Protein AF-A0A8H6Z0U8-F1 (afdb_monomer)

pLDDT: mean 76.14, std 10.02, range [38.0, 88.19]

Foldseek 3Di:
DDAQDPVRVLVCLLVLHQAEYEHADDCSLVSLCVQCDDDQHQYHYQQQCHDPDDAAARPHDRDGHPNDPVVSVVSVVVVVVVVVVCVPDRNSVSSVVSSVVSVVCVVPVVVVVVVVVVVD

Radius of gyration: 16.41 Å; Cα contacts (8 Å, |Δi|>4): 152; chains: 1; bounding box: 43×34×39 Å

Organism: NCBI:txid2733690

Structure (mmCIF, N/CA/C/O backbone):
data_AF-A0A8H6Z0U8-F1
#
_entry.id   AF-A0A8H6Z0U8-F1
#
loop_
_atom_site.group_PDB
_atom_site.id
_atom_site.type_symbol
_atom_site.label_atom_id
_atom_site.label_alt_id
_atom_site.label_comp_id
_atom_site.label_asym_id
_atom_site.label_entity_id
_atom_site.label_seq_id
_atom_site.pdbx_PDB_ins_code
_atom_site.Cartn_x
_atom_site.Cartn_y
_atom_site.Cartn_z
_atom_site.occupancy
_atom_site.B_iso_or_equiv
_atom_site.auth_seq_id
_atom_site.auth_comp_id
_atom_site.auth_asym_id
_atom_site.auth_atom_id
_atom_site.pdbx_PDB_model_num
ATOM 1 N N . MET A 1 1 ? 7.178 -5.622 8.331 1.00 38.00 1 MET A N 1
ATOM 2 C CA . MET A 1 1 ? 6.420 -4.389 8.617 1.00 38.00 1 MET A CA 1
ATOM 3 C C . MET A 1 1 ? 7.273 -3.237 8.126 1.00 38.00 1 MET A C 1
ATOM 5 O O . MET A 1 1 ? 8.345 -3.032 8.682 1.00 38.00 1 MET A O 1
ATOM 9 N N . ALA A 1 2 ? 6.900 -2.612 7.010 1.00 42.12 2 ALA A N 1
ATOM 10 C CA . ALA A 1 2 ? 7.654 -1.491 6.461 1.00 42.12 2 ALA A CA 1
ATOM 11 C C . ALA A 1 2 ? 7.046 -0.199 7.012 1.00 42.12 2 ALA A C 1
ATOM 13 O O . ALA A 1 2 ? 5.858 0.048 6.842 1.00 42.12 2 ALA A O 1
ATOM 14 N N . ILE A 1 3 ? 7.860 0.600 7.696 1.00 50.50 3 ILE A N 1
ATOM 15 C CA . ILE A 1 3 ? 7.544 2.004 7.976 1.00 50.50 3 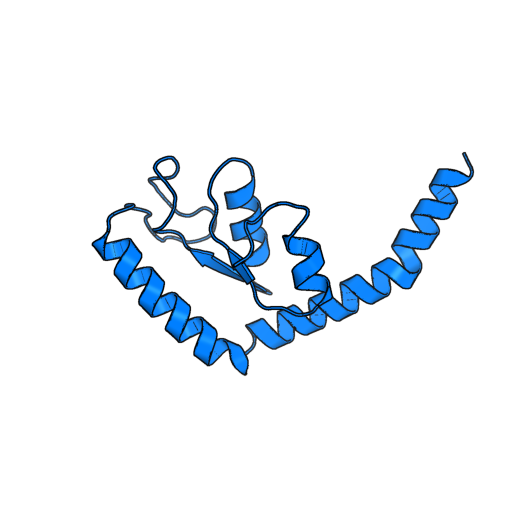ILE A CA 1
ATOM 16 C C . ILE A 1 3 ? 7.575 2.696 6.614 1.00 50.50 3 ILE A C 1
ATOM 18 O O . ILE A 1 3 ? 8.588 2.547 5.937 1.00 50.50 3 ILE A O 1
ATOM 22 N N . SER A 1 4 ? 6.509 3.375 6.183 1.00 55.00 4 SER A N 1
ATOM 23 C CA . SER A 1 4 ? 6.312 3.897 4.812 1.00 55.00 4 SER A CA 1
ATOM 24 C C . SER A 1 4 ? 7.182 5.106 4.447 1.00 55.00 4 SER A C 1
ATOM 26 O O . SER A 1 4 ? 6.724 6.084 3.851 1.00 55.00 4 SER A O 1
ATOM 28 N N . SER A 1 5 ? 8.469 5.041 4.779 1.00 57.34 5 SER A N 1
ATOM 29 C CA . SER A 1 5 ? 9.454 5.983 4.275 1.00 57.34 5 SER A CA 1
ATOM 30 C C . SER A 1 5 ? 9.716 5.734 2.789 1.00 57.34 5 SER A C 1
ATOM 32 O O . SER A 1 5 ? 9.620 4.609 2.279 1.00 57.34 5 SER A O 1
ATOM 34 N N . LEU A 1 6 ? 10.146 6.792 2.102 1.00 59.38 6 LEU A N 1
ATOM 35 C CA . LEU A 1 6 ? 10.605 6.743 0.711 1.00 59.38 6 LEU A CA 1
ATOM 36 C C . LEU A 1 6 ? 11.845 5.849 0.504 1.00 59.38 6 LEU A C 1
ATOM 38 O O . LEU A 1 6 ? 12.229 5.594 -0.630 1.00 59.38 6 LEU A O 1
ATOM 42 N N . THR A 1 7 ? 12.469 5.340 1.572 1.00 63.00 7 THR A N 1
ATOM 43 C CA . THR A 1 7 ? 13.663 4.480 1.500 1.00 63.00 7 THR A CA 1
ATOM 44 C C . THR A 1 7 ? 13.342 2.988 1.634 1.00 63.00 7 THR A C 1
ATOM 46 O O . THR A 1 7 ? 13.909 2.151 0.927 1.00 63.00 7 THR A O 1
ATOM 49 N N . SER A 1 8 ? 12.408 2.619 2.510 1.00 66.19 8 SER A N 1
ATOM 50 C CA . SER A 1 8 ? 12.025 1.220 2.760 1.00 66.19 8 SER A CA 1
ATOM 51 C C . SER A 1 8 ? 11.021 0.692 1.725 1.00 66.19 8 SER A C 1
ATOM 53 O O . SER A 1 8 ? 11.026 -0.500 1.395 1.00 66.19 8 SER A O 1
ATOM 55 N N . THR A 1 9 ? 10.179 1.586 1.200 1.00 70.00 9 THR A N 1
ATOM 56 C CA . THR A 1 9 ? 9.056 1.253 0.320 1.00 70.00 9 THR A CA 1
ATOM 57 C C . THR A 1 9 ? 9.541 0.789 -1.058 1.00 70.00 9 THR A C 1
ATOM 59 O O . THR A 1 9 ? 9.235 -0.349 -1.425 1.00 70.00 9 THR A O 1
ATOM 62 N N . PRO A 1 10 ? 10.408 1.535 -1.778 1.00 70.81 10 PRO A N 1
ATOM 63 C CA . PRO A 1 10 ? 10.931 1.079 -3.070 1.00 70.81 10 PRO A CA 1
ATOM 64 C C . PRO A 1 10 ? 11.775 -0.197 -2.953 1.00 70.81 10 PRO A C 1
ATOM 66 O O . PRO A 1 10 ? 11.703 -1.075 -3.810 1.00 70.81 10 PRO A O 1
ATOM 69 N N . THR A 1 11 ? 12.529 -0.346 -1.857 1.00 72.88 11 THR A N 1
ATOM 70 C CA . THR A 1 11 ? 13.357 -1.536 -1.583 1.00 72.88 11 THR A CA 1
ATOM 71 C C . THR A 1 11 ? 12.520 -2.806 -1.404 1.00 72.88 11 THR A C 1
ATOM 73 O O . THR A 1 11 ? 12.956 -3.904 -1.751 1.00 72.88 11 THR A O 1
ATOM 76 N N . SER A 1 12 ? 11.324 -2.677 -0.834 1.00 77.56 12 SER A N 1
ATOM 77 C CA . SER A 1 12 ? 10.409 -3.805 -0.637 1.00 77.56 12 SER A CA 1
ATOM 78 C C . SER A 1 12 ? 9.651 -4.132 -1.923 1.00 77.56 12 SER A C 1
ATOM 80 O O . SER A 1 12 ? 9.533 -5.304 -2.289 1.00 77.56 12 SER A O 1
ATOM 82 N N . LEU A 1 13 ? 9.220 -3.099 -2.654 1.00 79.69 13 LEU A N 1
ATOM 83 C CA . LEU A 1 13 ? 8.535 -3.247 -3.938 1.00 79.69 13 LEU A CA 1
ATOM 84 C C . LEU A 1 13 ? 9.441 -3.863 -5.009 1.00 79.69 13 LEU A C 1
ATOM 86 O O . LEU A 1 13 ? 9.002 -4.762 -5.715 1.00 79.69 13 LEU A O 1
ATOM 90 N N . SER A 1 14 ? 10.725 -3.498 -5.080 1.00 79.00 14 SER A N 1
ATOM 91 C CA . SER A 1 14 ? 11.676 -4.107 -6.031 1.00 79.00 14 SER A CA 1
ATOM 92 C C . SER A 1 14 ? 11.903 -5.609 -5.796 1.00 79.00 14 SER A C 1
ATOM 94 O O . SER A 1 14 ? 12.336 -6.345 -6.691 1.00 79.00 14 SER A O 1
ATOM 96 N N . LYS A 1 15 ? 11.562 -6.104 -4.601 1.00 80.81 15 LYS A N 1
ATOM 97 C CA . LYS A 1 15 ? 11.591 -7.527 -4.234 1.00 80.81 15 LYS A CA 1
ATOM 98 C C . LYS A 1 15 ? 10.244 -8.231 -4.431 1.00 80.81 15 LYS A C 1
ATOM 100 O O . LYS A 1 15 ? 10.177 -9.434 -4.201 1.00 80.81 15 LYS A O 1
ATOM 105 N N . GLY A 1 16 ? 9.200 -7.522 -4.864 1.00 79.00 16 GLY A N 1
ATOM 106 C CA . GLY A 1 16 ? 7.845 -8.066 -5.008 1.00 79.00 16 GLY A CA 1
ATOM 107 C C . GLY A 1 16 ? 7.188 -8.400 -3.669 1.00 79.00 16 GLY A C 1
ATOM 108 O O . GLY A 1 16 ? 6.335 -9.282 -3.596 1.00 79.00 16 GLY A O 1
ATOM 109 N N . ILE A 1 17 ? 7.618 -7.750 -2.584 1.00 81.88 17 ILE A N 1
ATOM 110 C CA . ILE A 1 17 ? 7.065 -7.984 -1.250 1.00 81.88 17 ILE A CA 1
ATOM 111 C C . ILE A 1 17 ? 5.808 -7.129 -1.091 1.00 81.88 17 ILE A C 1
ATOM 113 O O . ILE A 1 17 ? 5.879 -5.905 -1.188 1.00 81.88 17 ILE A O 1
ATOM 117 N N . LEU A 1 18 ? 4.678 -7.777 -0.795 1.00 78.50 18 LEU A N 1
ATOM 118 C CA . LEU A 1 18 ? 3.437 -7.097 -0.425 1.00 78.50 18 LEU A CA 1
ATOM 119 C C . LEU A 1 18 ? 3.653 -6.237 0.824 1.00 78.50 18 LEU A C 1
ATOM 121 O O . LEU A 1 18 ? 4.214 -6.696 1.825 1.00 78.50 18 LEU A O 1
ATOM 125 N N . LEU A 1 19 ? 3.166 -5.002 0.777 1.00 84.25 19 LEU A N 1
ATOM 126 C CA . LEU A 1 19 ? 3.322 -4.050 1.865 1.00 84.25 19 LEU A CA 1
ATOM 127 C C . LEU A 1 19 ? 2.076 -3.980 2.742 1.00 84.25 19 LEU A C 1
ATOM 129 O O . LEU A 1 19 ? 0.955 -3.918 2.253 1.00 84.25 19 LEU A O 1
ATOM 133 N N . ILE A 1 20 ? 2.301 -3.929 4.053 1.00 84.88 20 ILE A N 1
ATOM 134 C CA . ILE A 1 20 ? 1.324 -3.415 5.012 1.00 84.88 20 ILE A CA 1
ATOM 135 C C . ILE A 1 20 ? 1.873 -2.069 5.455 1.00 84.88 20 ILE A C 1
ATOM 137 O O . ILE A 1 20 ? 2.945 -2.023 6.072 1.00 84.88 20 ILE A O 1
ATOM 141 N N . ILE A 1 21 ? 1.183 -0.999 5.079 1.00 82.00 21 ILE A N 1
ATOM 142 C CA . ILE A 1 21 ? 1.597 0.369 5.350 1.00 82.00 21 ILE A CA 1
ATOM 143 C C . ILE A 1 21 ? 0.871 0.860 6.591 1.00 82.00 21 ILE A C 1
ATOM 145 O O . ILE A 1 21 ? -0.353 0.909 6.642 1.00 82.00 21 ILE A O 1
ATOM 149 N N . TRP A 1 22 ? 1.666 1.255 7.578 1.00 80.94 22 TRP A N 1
ATOM 150 C CA . TRP A 1 22 ? 1.199 1.948 8.763 1.00 80.94 22 TRP A CA 1
ATOM 151 C C . TRP A 1 22 ? 1.792 3.358 8.757 1.00 80.94 22 TRP A C 1
ATOM 153 O O . TRP A 1 22 ? 2.994 3.505 9.004 1.00 80.94 22 TRP A O 1
ATOM 163 N N . PRO A 1 23 ? 0.992 4.394 8.461 1.00 74.69 23 PRO A N 1
ATOM 164 C CA . PRO A 1 23 ? 1.494 5.755 8.401 1.00 74.69 23 PRO A CA 1
ATOM 165 C C . PRO A 1 23 ? 1.552 6.356 9.808 1.00 74.69 23 PRO A C 1
ATOM 167 O O . PRO A 1 23 ? 0.540 6.436 10.506 1.00 74.69 23 PRO A O 1
ATOM 170 N N . ALA A 1 24 ? 2.736 6.800 10.221 1.00 70.88 24 ALA A N 1
ATOM 171 C CA . ALA A 1 24 ? 2.958 7.400 11.533 1.00 70.88 24 ALA A CA 1
ATOM 172 C C . ALA A 1 24 ? 2.857 8.935 11.508 1.00 70.88 24 ALA A C 1
ATOM 174 O O . ALA A 1 24 ? 2.242 9.515 12.400 1.00 70.88 24 ALA A O 1
ATOM 175 N N . ALA A 1 25 ? 3.459 9.598 10.512 1.00 69.31 25 ALA A N 1
ATOM 176 C CA . ALA A 1 25 ? 3.467 11.062 10.394 1.00 69.31 25 ALA A CA 1
ATOM 177 C C . ALA A 1 25 ? 3.901 11.544 8.996 1.00 69.31 25 ALA A C 1
ATOM 179 O O . ALA A 1 25 ? 4.465 10.780 8.213 1.00 69.31 25 ALA A O 1
ATOM 180 N N . GLY A 1 26 ? 3.703 12.838 8.722 1.00 72.44 26 GLY A N 1
ATOM 181 C CA . GLY A 1 26 ? 4.226 13.509 7.527 1.00 72.44 26 GLY A CA 1
ATOM 182 C C . GLY A 1 26 ? 3.579 13.027 6.228 1.00 72.44 26 GLY A C 1
ATOM 183 O O . GLY A 1 26 ? 2.370 12.821 6.155 1.00 72.44 26 GLY A O 1
ATOM 184 N N . GLU A 1 27 ? 4.394 12.829 5.195 1.00 74.81 27 GLU A N 1
ATOM 185 C CA . GLU A 1 27 ? 3.977 12.377 3.863 1.00 74.81 27 GLU A CA 1
ATOM 186 C C . GLU A 1 27 ? 3.555 10.900 3.811 1.00 74.81 27 GLU A C 1
ATOM 188 O O . GLU A 1 27 ? 3.048 10.424 2.796 1.00 74.81 27 GLU A O 1
ATOM 193 N N . GLN A 1 28 ? 3.732 10.161 4.908 1.00 77.50 28 GLN A N 1
ATOM 194 C CA . GLN A 1 28 ? 3.481 8.723 4.965 1.00 77.50 28 GLN A CA 1
ATOM 195 C C . GLN A 1 28 ? 2.037 8.348 4.627 1.00 77.50 28 GLN A C 1
ATOM 197 O O . GLN A 1 28 ? 1.824 7.279 4.061 1.00 77.50 28 GLN A O 1
ATOM 202 N N . ALA A 1 29 ? 1.064 9.204 4.952 1.00 77.50 29 ALA A N 1
ATOM 203 C CA . ALA A 1 29 ? -0.344 8.976 4.626 1.00 77.50 29 ALA A CA 1
ATOM 204 C C . ALA A 1 29 ? -0.620 9.116 3.120 1.00 77.50 29 ALA A C 1
ATOM 206 O O . ALA A 1 29 ? -1.399 8.355 2.555 1.00 77.50 29 ALA A O 1
ATOM 207 N N . LEU A 1 30 ? 0.068 10.045 2.447 1.00 80.19 30 LEU A N 1
ATOM 208 C CA . LEU A 1 30 ? -0.011 10.184 0.991 1.00 80.19 30 LEU A CA 1
ATOM 209 C C . LEU A 1 30 ? 0.660 9.001 0.294 1.00 80.19 30 LEU A C 1
ATOM 211 O O . LEU A 1 30 ? 0.110 8.470 -0.665 1.00 80.19 30 LEU A O 1
ATOM 215 N N . ASN A 1 31 ? 1.808 8.546 0.803 1.00 79.44 31 ASN A N 1
ATOM 216 C CA . ASN A 1 31 ? 2.459 7.340 0.294 1.00 79.44 31 ASN A CA 1
ATOM 217 C C . ASN A 1 31 ? 1.563 6.111 0.478 1.00 79.44 31 ASN A C 1
ATOM 219 O O . ASN A 1 31 ? 1.448 5.299 -0.432 1.00 79.44 31 ASN A O 1
ATOM 223 N N . ALA A 1 32 ? 0.920 5.980 1.641 1.00 81.50 32 ALA A N 1
ATOM 224 C CA . ALA A 1 32 ? -0.009 4.892 1.910 1.00 81.50 32 ALA A CA 1
ATOM 225 C C . ALA A 1 32 ? -1.126 4.861 0.871 1.00 81.50 32 ALA A C 1
ATOM 227 O O . ALA A 1 32 ? -1.217 3.871 0.150 1.00 81.50 32 ALA A O 1
ATOM 228 N N . ALA A 1 33 ? -1.822 5.988 0.694 1.00 82.94 33 ALA A N 1
ATOM 229 C CA . ALA A 1 33 ? -2.863 6.147 -0.311 1.00 82.94 33 ALA A CA 1
ATOM 230 C C . ALA A 1 33 ? -2.357 5.853 -1.731 1.00 82.94 33 ALA A C 1
ATOM 232 O O . ALA A 1 33 ? -3.025 5.172 -2.499 1.00 82.94 33 ALA A O 1
ATOM 233 N N . PHE A 1 34 ? -1.157 6.316 -2.088 1.00 85.06 34 PHE A N 1
ATOM 234 C CA . PHE A 1 34 ? -0.585 6.083 -3.414 1.00 85.06 34 PHE A CA 1
ATOM 235 C C . PHE A 1 34 ? -0.363 4.593 -3.719 1.00 85.06 34 PHE A C 1
ATOM 237 O O . PHE A 1 34 ? -0.564 4.162 -4.851 1.00 85.06 34 PHE A O 1
ATOM 244 N N . PHE A 1 35 ? 0.046 3.796 -2.727 1.00 85.81 35 PHE A N 1
ATOM 245 C CA . PHE A 1 35 ? 0.323 2.367 -2.917 1.00 85.81 35 PHE A CA 1
ATOM 246 C C . PHE A 1 35 ? -0.883 1.455 -2.642 1.00 85.81 35 PHE A C 1
ATOM 248 O O . PHE A 1 35 ? -0.864 0.295 -3.069 1.00 85.81 35 PHE A O 1
ATOM 255 N N . SER A 1 36 ? -1.895 1.936 -1.918 1.00 85.12 36 SER A N 1
ATOM 256 C CA . SER A 1 36 ? -3.093 1.177 -1.534 1.00 85.12 36 SER A CA 1
ATOM 257 C C . SER A 1 36 ? -4.324 1.490 -2.392 1.00 85.12 36 SER A C 1
ATOM 259 O O . SER A 1 36 ? -5.257 0.688 -2.406 1.00 85.12 36 SER A O 1
ATOM 261 N N . ALA A 1 37 ? -4.329 2.603 -3.134 1.00 83.94 37 ALA A N 1
ATOM 262 C CA . ALA A 1 37 ? -5.451 2.990 -3.980 1.00 83.94 37 ALA A CA 1
ATOM 263 C C . ALA A 1 37 ? -5.530 2.210 -5.307 1.00 83.94 37 ALA A C 1
ATOM 265 O O . ALA A 1 37 ? -4.539 1.751 -5.881 1.00 83.94 37 ALA A O 1
ATOM 266 N N . GLU A 1 38 ? -6.757 2.117 -5.819 1.00 79.44 38 GLU A N 1
ATOM 267 C CA . GLU A 1 38 ? -7.083 1.626 -7.160 1.00 79.44 38 GLU A CA 1
ATOM 268 C C . GLU A 1 38 ? -6.434 2.496 -8.261 1.00 79.44 38 GLU A C 1
ATOM 270 O O . GLU A 1 38 ? -6.213 3.693 -8.051 1.00 79.44 38 GLU A O 1
ATOM 275 N N . PRO A 1 39 ? -6.145 1.951 -9.462 1.00 79.81 39 PRO A N 1
ATOM 276 C CA . PRO A 1 39 ? -6.579 0.643 -9.980 1.00 79.81 39 PRO A CA 1
ATOM 277 C C . PRO A 1 39 ? -5.587 -0.516 -9.784 1.00 79.81 39 PRO A C 1
ATOM 279 O O . PRO A 1 39 ? -5.872 -1.646 -10.170 1.00 79.81 39 PRO A O 1
ATOM 282 N N . ASN A 1 40 ? -4.384 -0.252 -9.267 1.00 83.12 40 ASN A N 1
ATOM 283 C CA . ASN A 1 40 ? -3.333 -1.268 -9.139 1.00 83.12 40 ASN A CA 1
ATOM 284 C C . ASN A 1 40 ? -2.711 -1.239 -7.740 1.00 83.12 40 ASN A C 1
ATOM 286 O O . ASN A 1 40 ? -1.535 -0.889 -7.603 1.00 83.12 40 ASN A O 1
ATOM 290 N N . PRO A 1 41 ? -3.471 -1.611 -6.700 1.00 86.25 41 PRO A N 1
ATOM 291 C CA . PRO A 1 41 ? -2.943 -1.602 -5.350 1.00 86.25 41 PRO A CA 1
ATOM 292 C C . PRO A 1 41 ? -1.801 -2.620 -5.215 1.00 86.25 41 PRO A C 1
ATOM 294 O O . PRO A 1 41 ? -1.850 -3.727 -5.764 1.00 86.25 41 PRO A O 1
ATOM 297 N N . VAL A 1 42 ? -0.758 -2.225 -4.485 1.00 86.12 42 VAL A N 1
ATOM 298 C CA . VAL A 1 42 ? 0.431 -3.039 -4.150 1.00 86.12 42 VAL A CA 1
ATOM 299 C C . VAL A 1 42 ? 0.703 -3.068 -2.643 1.00 86.12 42 VAL A C 1
ATOM 301 O O . VAL A 1 42 ? 1.675 -3.675 -2.182 1.00 86.12 42 VAL A O 1
ATOM 304 N N . ALA A 1 43 ? -0.154 -2.412 -1.864 1.00 86.44 43 ALA A N 1
ATOM 305 C CA . ALA A 1 43 ? -0.083 -2.332 -0.419 1.00 86.44 43 ALA A CA 1
ATOM 306 C C . ALA A 1 43 ? -1.479 -2.396 0.208 1.00 86.44 43 ALA A C 1
ATOM 308 O O . ALA A 1 43 ? -2.478 -2.069 -0.425 1.00 86.44 43 ALA A O 1
ATOM 309 N N . ILE A 1 44 ? -1.525 -2.784 1.480 1.00 85.69 44 ILE A N 1
ATOM 310 C CA . ILE A 1 44 ? -2.698 -2.647 2.341 1.00 85.69 44 ILE A CA 1
ATOM 311 C C . ILE A 1 44 ? -2.381 -1.578 3.382 1.00 85.69 44 ILE A C 1
ATOM 313 O O . ILE A 1 44 ? -1.353 -1.654 4.057 1.00 85.69 44 ILE A O 1
ATOM 317 N N . GLU A 1 45 ? -3.251 -0.586 3.509 1.00 84.00 45 GLU A N 1
ATOM 318 C CA . GLU A 1 45 ? -3.112 0.501 4.476 1.00 84.00 45 GLU A CA 1
ATOM 319 C C . GLU A 1 45 ? -3.821 0.177 5.795 1.00 84.00 45 GLU A C 1
ATOM 321 O O . GLU A 1 45 ? -4.886 -0.441 5.808 1.00 84.00 45 GLU A O 1
ATOM 326 N N . LEU A 1 46 ? -3.202 0.581 6.906 1.00 83.06 46 LEU A N 1
ATOM 327 C CA . LEU A 1 46 ? -3.797 0.584 8.239 1.00 83.06 46 LEU A CA 1
ATOM 328 C C . LEU A 1 46 ? -4.256 2.007 8.577 1.00 83.06 46 LEU A C 1
ATOM 330 O O . LEU A 1 46 ? -3.430 2.868 8.883 1.00 83.06 46 LEU A O 1
ATOM 334 N N . PHE A 1 47 ? -5.566 2.238 8.531 1.00 78.56 47 PHE A N 1
ATOM 335 C CA . PHE A 1 47 ? -6.215 3.524 8.762 1.00 78.56 47 PHE A CA 1
ATOM 336 C C . PHE A 1 47 ? -6.487 3.785 10.250 1.00 78.56 47 PHE A C 1
ATOM 338 O O . PHE A 1 47 ? -6.327 4.900 10.729 1.00 78.56 47 PHE A O 1
ATOM 345 N N . GLN A 1 48 ? -6.903 2.788 11.029 1.00 75.81 48 GLN A N 1
ATOM 346 C CA . GLN A 1 48 ? -7.300 2.988 12.432 1.00 75.81 48 GLN A CA 1
ATOM 347 C C . GLN A 1 48 ? -6.114 3.072 13.391 1.00 75.81 48 GLN A C 1
ATOM 349 O O . GLN A 1 48 ? -6.260 3.554 14.514 1.00 75.81 48 GLN A O 1
ATOM 354 N N . VAL A 1 49 ? -4.933 2.620 12.966 1.00 67.94 49 VAL A N 1
ATOM 355 C CA . VAL A 1 49 ? -3.726 2.600 13.805 1.00 67.94 49 VAL A CA 1
ATOM 356 C C . VAL A 1 49 ? -2.914 3.901 13.705 1.00 67.94 49 VAL A C 1
ATOM 358 O O . VAL A 1 49 ? -1.819 3.992 14.261 1.00 67.94 49 VAL A O 1
ATOM 361 N N . HIS A 1 50 ? -3.412 4.947 13.038 1.00 64.00 50 HIS A N 1
ATOM 362 C CA . HIS A 1 50 ? -2.747 6.250 13.052 1.00 64.00 50 HIS A CA 1
ATOM 363 C C . HIS A 1 50 ? -2.558 6.736 14.494 1.00 64.00 50 HIS A C 1
ATOM 365 O O . HIS A 1 50 ? -3.515 6.934 15.243 1.00 64.00 50 HIS A O 1
ATOM 371 N N . THR A 1 51 ? -1.307 6.943 14.902 1.00 52.00 51 THR A N 1
ATOM 372 C CA . THR A 1 51 ? -0.976 7.469 16.225 1.00 52.00 51 THR A CA 1
ATOM 373 C C . THR A 1 51 ? -1.387 8.940 16.307 1.00 52.00 51 THR A C 1
ATOM 375 O O . THR A 1 51 ? -0.606 9.841 16.019 1.00 52.00 51 THR A O 1
ATOM 378 N N . GLY A 1 52 ? -2.646 9.186 16.667 1.00 48.62 52 GLY A N 1
ATOM 379 C CA . GLY A 1 52 ? -3.154 10.429 17.255 1.00 48.62 52 GLY A CA 1
ATOM 380 C C . GLY A 1 52 ? -3.310 11.664 16.359 1.00 48.62 52 GLY A C 1
ATOM 381 O O . GLY A 1 52 ? -4.062 12.551 16.748 1.00 48.62 52 GLY A O 1
ATOM 382 N N . GLN A 1 53 ? -2.657 11.765 15.194 1.00 53.47 53 GLN A N 1
ATOM 383 C CA . GLN A 1 53 ? -2.683 13.013 14.403 1.00 53.47 53 GLN A CA 1
ATOM 384 C C . GLN A 1 53 ? -3.679 13.043 13.238 1.00 53.47 53 GLN A C 1
ATOM 386 O O . GLN A 1 53 ? -4.025 14.129 12.778 1.00 53.47 53 GLN A O 1
ATOM 391 N N . GLN A 1 54 ? -4.177 11.894 12.782 1.00 62.56 54 GLN A N 1
ATOM 392 C CA . GLN A 1 54 ? -5.067 11.815 11.623 1.00 62.56 54 GLN A CA 1
ATOM 393 C C . GLN A 1 54 ? -6.409 11.195 12.031 1.00 62.56 54 GLN A C 1
ATOM 395 O O . GLN A 1 54 ? -6.657 10.015 11.827 1.00 62.56 54 GLN A O 1
ATOM 400 N N . ILE A 1 55 ? -7.261 12.003 12.670 1.00 70.00 55 ILE A N 1
ATOM 401 C CA . ILE A 1 55 ? -8.667 11.677 12.954 1.00 70.00 55 ILE A CA 1
ATOM 402 C C . ILE A 1 55 ? -9.515 12.379 11.894 1.00 70.00 55 ILE A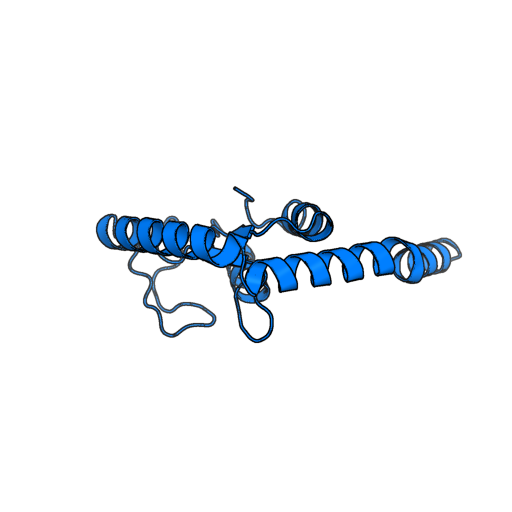 C 1
ATOM 404 O O . ILE A 1 55 ? -9.347 13.578 11.672 1.00 70.00 55 ILE A O 1
ATOM 408 N N . GLY A 1 56 ? -10.430 11.663 11.241 1.00 73.25 56 GLY A N 1
ATOM 409 C CA . GLY A 1 56 ? -11.228 12.238 10.157 1.00 73.25 56 GLY A CA 1
ATOM 410 C C . GLY A 1 56 ? -11.562 11.236 9.062 1.00 73.25 56 GLY A C 1
ATOM 411 O O . GLY A 1 56 ? -11.814 10.068 9.347 1.00 73.25 56 GLY A O 1
ATOM 412 N N . LEU A 1 57 ? -11.613 11.706 7.819 1.00 73.44 57 LEU A N 1
ATOM 413 C CA . LEU A 1 57 ? -11.819 10.859 6.644 1.00 73.44 57 LEU A CA 1
ATOM 414 C C . LEU A 1 57 ? -10.475 10.348 6.119 1.00 73.44 57 LEU A C 1
ATOM 416 O O . LEU A 1 57 ? -9.468 11.058 6.172 1.00 73.44 57 LEU A O 1
ATOM 420 N N . SER A 1 58 ? -10.476 9.121 5.607 1.00 74.88 58 SER A N 1
ATOM 421 C CA . SER A 1 58 ? -9.369 8.583 4.819 1.00 74.88 58 SER A CA 1
ATOM 422 C C . SER A 1 58 ? -9.114 9.440 3.570 1.00 74.88 58 SER A C 1
ATOM 424 O O . SER A 1 58 ? -10.009 10.104 3.051 1.00 74.88 58 SER A O 1
ATOM 426 N N . LEU A 1 59 ? -7.869 9.442 3.087 1.00 75.44 59 LEU A N 1
ATOM 427 C CA . LEU A 1 59 ? -7.446 10.268 1.949 1.00 75.44 59 LEU A CA 1
ATOM 428 C C . LEU A 1 59 ? -7.963 9.771 0.593 1.00 75.44 59 LEU A C 1
ATOM 430 O O . LEU A 1 59 ? -7.981 10.539 -0.365 1.00 75.44 59 LEU A O 1
ATOM 434 N N . HIS A 1 60 ? -8.339 8.499 0.493 1.00 71.69 60 HIS A N 1
ATOM 435 C CA . HIS A 1 60 ? -8.733 7.874 -0.774 1.00 71.69 60 HIS A CA 1
ATOM 436 C C . HIS A 1 60 ? -9.885 6.867 -0.613 1.00 71.69 60 HIS A C 1
ATOM 438 O O . HIS A 1 60 ? -10.223 6.155 -1.555 1.00 71.69 60 HIS A O 1
ATOM 444 N N . THR A 1 61 ? -10.497 6.808 0.574 1.00 74.38 61 THR A N 1
ATOM 445 C CA . THR A 1 61 ? -11.684 5.989 0.854 1.00 74.38 61 THR A CA 1
ATOM 446 C C . THR A 1 61 ? -12.683 6.791 1.686 1.00 74.38 61 THR A C 1
ATOM 448 O O . THR A 1 61 ? -12.310 7.757 2.349 1.00 74.38 61 THR A O 1
ATOM 451 N N . ASP A 1 62 ? -13.937 6.345 1.734 1.00 77.12 62 ASP A N 1
ATOM 452 C CA . ASP A 1 62 ? -14.965 6.937 2.603 1.00 77.12 62 ASP A CA 1
ATOM 453 C C . ASP A 1 62 ? -14.872 6.451 4.066 1.00 77.12 62 ASP A C 1
ATOM 455 O O . ASP A 1 62 ? -15.756 6.713 4.887 1.00 77.12 62 ASP A O 1
ATOM 459 N N . ALA A 1 63 ? -13.814 5.711 4.422 1.00 76.44 63 ALA A N 1
ATOM 460 C CA . ALA A 1 63 ? -13.641 5.181 5.765 1.00 76.44 63 ALA A CA 1
ATOM 461 C C . ALA A 1 63 ? -13.336 6.302 6.769 1.00 76.44 63 ALA A C 1
ATOM 463 O O . ALA A 1 63 ? -12.447 7.135 6.570 1.00 76.44 63 ALA A O 1
ATOM 464 N N . LYS A 1 64 ? -14.056 6.292 7.896 1.00 81.75 64 LYS A N 1
ATOM 465 C CA . LYS A 1 64 ? -13.809 7.198 9.018 1.00 81.75 64 LYS A CA 1
ATOM 466 C C . LYS A 1 64 ? -12.737 6.625 9.941 1.00 81.75 64 LYS A C 1
ATOM 468 O O . LYS A 1 64 ? -12.877 5.513 10.444 1.00 81.75 64 LYS A O 1
ATOM 473 N N . ILE A 1 65 ? -11.714 7.421 10.222 1.00 80.94 65 ILE A N 1
ATOM 474 C CA . ILE A 1 65 ? -10.629 7.105 11.148 1.00 80.94 65 ILE A CA 1
ATOM 475 C C . ILE A 1 65 ? -11.003 7.634 12.529 1.00 80.94 65 ILE A C 1
ATOM 477 O O . ILE A 1 65 ? -11.116 8.846 12.732 1.00 80.94 65 ILE A O 1
ATOM 481 N N . THR A 1 66 ? -11.240 6.722 13.469 1.00 79.12 66 THR A N 1
ATOM 482 C CA . THR A 1 66 ? -11.648 7.042 14.845 1.00 79.12 66 THR A CA 1
ATOM 483 C C . THR A 1 66 ? -10.493 6.889 15.831 1.00 79.12 66 THR A C 1
ATOM 485 O O . THR A 1 66 ? -10.485 7.568 16.856 1.00 79.12 66 THR A O 1
ATOM 488 N N . GLY A 1 67 ? -9.526 6.013 15.532 1.00 73.31 67 GLY A N 1
ATOM 489 C CA . GLY A 1 67 ? -8.369 5.745 16.388 1.00 73.31 67 GLY A CA 1
ATOM 490 C C . GLY A 1 67 ? -8.706 4.985 17.676 1.00 73.31 67 GLY A C 1
ATOM 491 O O . GLY A 1 67 ? -7.895 4.959 18.603 1.00 73.31 67 GLY A O 1
ATOM 492 N N . THR A 1 68 ? -9.902 4.389 17.781 1.00 82.19 68 THR A N 1
ATOM 493 C CA . THR A 1 68 ? -10.266 3.600 18.966 1.00 82.19 68 THR A CA 1
ATOM 494 C C . THR A 1 68 ? -9.551 2.250 18.959 1.00 82.19 68 THR A C 1
ATOM 496 O O . THR A 1 68 ? -9.300 1.658 17.910 1.00 82.19 68 THR A O 1
ATOM 499 N N . LEU A 1 69 ? -9.254 1.717 20.148 1.00 81.25 69 LEU A N 1
ATOM 500 C CA . LEU A 1 69 ? -8.602 0.410 20.277 1.00 81.25 69 LEU A CA 1
ATOM 501 C C . LEU A 1 69 ? -9.465 -0.731 19.705 1.00 81.25 69 LEU A C 1
ATOM 503 O O . LEU A 1 69 ? -8.937 -1.727 19.206 1.00 81.25 69 LEU A O 1
ATOM 507 N N . GLU A 1 70 ? -10.790 -0.580 19.759 1.00 83.75 70 GLU A N 1
ATOM 508 C CA . GLU A 1 70 ? -11.737 -1.528 19.173 1.00 83.75 70 GLU A CA 1
ATOM 509 C C . GLU A 1 70 ? -11.681 -1.500 17.641 1.00 83.75 70 GLU A C 1
ATOM 511 O O . GLU A 1 70 ? -11.562 -2.558 17.019 1.00 83.75 70 GLU A O 1
ATOM 516 N N . ASP A 1 71 ? -11.704 -0.311 17.037 1.00 82.69 71 ASP A N 1
ATOM 517 C CA . ASP A 1 71 ? -11.650 -0.155 15.582 1.00 82.69 71 ASP A CA 1
ATOM 518 C C . ASP A 1 71 ? -10.284 -0.575 15.027 1.00 82.69 71 ASP A C 1
ATOM 520 O O . ASP A 1 71 ? -10.228 -1.311 14.042 1.00 82.69 71 ASP A O 1
ATOM 524 N N . ALA A 1 72 ? -9.191 -0.244 15.722 1.00 81.75 72 ALA A N 1
ATOM 525 C CA . ALA A 1 72 ? -7.855 -0.748 15.403 1.00 81.75 72 ALA A CA 1
ATOM 526 C C . ALA A 1 72 ? -7.788 -2.282 15.473 1.00 81.75 72 ALA A C 1
ATOM 528 O O . ALA A 1 72 ? -7.233 -2.929 14.588 1.00 81.75 72 ALA A O 1
ATOM 529 N N . SER A 1 73 ? -8.401 -2.899 16.489 1.00 84.12 73 SER A N 1
ATOM 530 C CA . SER A 1 73 ? -8.439 -4.364 16.614 1.00 84.12 73 SER A CA 1
ATOM 531 C C . SER A 1 73 ? -9.262 -5.032 15.509 1.00 84.12 73 SER A C 1
ATOM 533 O O . SER A 1 73 ? -8.906 -6.122 15.050 1.00 84.12 73 SER A O 1
ATOM 535 N N . LYS A 1 74 ? -10.370 -4.409 15.085 1.00 86.25 74 LYS A N 1
ATOM 536 C CA . LYS A 1 74 ? -11.186 -4.878 13.954 1.00 86.25 74 LYS A CA 1
ATOM 537 C C . LYS A 1 74 ? -10.414 -4.773 12.643 1.00 86.25 74 LYS A C 1
ATOM 539 O O . LYS A 1 74 ? -10.358 -5.759 11.909 1.00 86.25 74 LYS A O 1
ATOM 544 N N . GLU A 1 75 ? -9.777 -3.631 12.392 1.00 85.38 75 GLU A N 1
ATOM 545 C CA . GLU A 1 75 ? -8.944 -3.412 11.211 1.00 85.38 75 GLU A CA 1
ATOM 546 C C . GLU A 1 75 ? -7.806 -4.426 11.143 1.00 85.38 75 GLU A C 1
ATOM 548 O O . GLU A 1 75 ? -7.675 -5.116 10.140 1.00 85.38 75 GLU A O 1
ATOM 553 N N . PHE A 1 76 ? -7.052 -4.616 12.229 1.00 84.56 76 PHE A N 1
ATOM 554 C CA . PHE A 1 76 ? -5.967 -5.596 12.253 1.00 84.56 76 PHE A CA 1
ATOM 555 C C . PHE A 1 76 ? -6.438 -6.992 11.832 1.00 84.56 76 PHE A C 1
ATOM 557 O O . PHE A 1 76 ? -5.794 -7.642 11.008 1.00 84.56 76 PHE A O 1
ATOM 564 N N . LYS A 1 77 ? -7.577 -7.462 12.354 1.00 86.12 77 LYS A N 1
ATOM 565 C CA . LYS A 1 77 ? -8.138 -8.768 11.970 1.00 86.12 77 LYS A CA 1
ATOM 566 C C . LYS A 1 77 ? -8.511 -8.815 10.489 1.00 86.12 77 LYS A C 1
ATOM 568 O O . LYS A 1 77 ? -8.188 -9.801 9.828 1.00 86.12 77 LYS A O 1
ATOM 573 N N . ALA A 1 78 ? -9.154 -7.765 9.980 1.00 85.44 78 ALA A N 1
ATOM 574 C CA . ALA A 1 78 ? -9.535 -7.661 8.575 1.00 85.44 78 ALA A CA 1
ATOM 575 C C . ALA A 1 78 ? -8.303 -7.633 7.656 1.00 85.44 78 ALA A C 1
ATOM 577 O O . ALA A 1 78 ? -8.226 -8.418 6.715 1.00 85.44 78 ALA A O 1
ATOM 578 N N . THR A 1 79 ? -7.292 -6.824 7.975 1.00 83.62 79 THR A N 1
ATOM 579 C CA . THR A 1 79 ? -6.038 -6.736 7.221 1.00 83.62 79 THR A CA 1
ATOM 580 C C . THR A 1 79 ? -5.293 -8.064 7.211 1.00 83.62 79 THR A C 1
ATOM 582 O O . THR A 1 79 ? -4.846 -8.498 6.156 1.00 83.62 79 THR A O 1
ATOM 585 N N . PHE A 1 80 ? -5.175 -8.764 8.343 1.00 81.69 80 PHE A N 1
ATOM 586 C CA . PHE A 1 80 ? -4.501 -10.067 8.365 1.00 81.69 80 PHE A CA 1
ATOM 587 C C . PHE A 1 80 ? -5.267 -11.153 7.600 1.00 81.69 80 PHE A C 1
ATOM 589 O O . PHE A 1 80 ? -4.632 -12.043 7.028 1.00 81.69 80 PHE A O 1
ATOM 596 N N . ALA A 1 81 ? -6.601 -11.090 7.561 1.00 83.75 81 ALA A N 1
ATOM 597 C CA . ALA A 1 81 ? -7.397 -11.945 6.684 1.00 83.75 81 ALA A CA 1
ATOM 598 C C . ALA A 1 81 ? -7.134 -11.605 5.207 1.00 83.75 81 ALA A C 1
ATOM 600 O 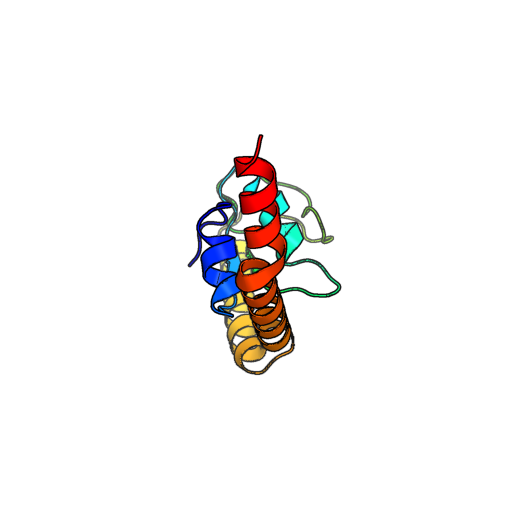O . ALA A 1 81 ? -6.761 -12.491 4.440 1.00 83.75 81 ALA A O 1
ATOM 601 N N . ALA A 1 82 ? -7.184 -10.321 4.846 1.00 79.31 82 ALA A N 1
ATOM 602 C CA . ALA A 1 82 ? -6.911 -9.845 3.493 1.00 79.31 82 ALA A CA 1
ATOM 603 C C . ALA A 1 82 ? -5.492 -10.197 3.022 1.00 79.31 82 ALA A C 1
ATOM 605 O O . ALA A 1 82 ? -5.314 -10.628 1.894 1.00 79.31 82 ALA A O 1
ATOM 606 N N . VAL A 1 83 ? -4.473 -10.099 3.882 1.00 77.25 83 VAL A N 1
ATOM 607 C CA . VAL A 1 83 ? -3.089 -10.505 3.565 1.00 77.25 83 VAL A CA 1
ATOM 608 C C . VAL A 1 83 ? -2.996 -12.002 3.264 1.00 77.25 83 VAL A C 1
ATOM 610 O O . VAL A 1 83 ? -2.230 -12.408 2.388 1.00 77.25 83 VAL A O 1
ATOM 613 N N . ARG A 1 84 ? -3.754 -12.839 3.983 1.00 78.12 84 ARG A N 1
ATOM 614 C CA . ARG A 1 84 ? -3.786 -14.286 3.727 1.00 78.12 84 ARG A CA 1
ATOM 615 C C . ARG A 1 84 ? -4.414 -14.597 2.374 1.00 78.12 84 ARG A C 1
ATOM 617 O O . ARG A 1 84 ? -3.871 -15.432 1.663 1.00 78.12 84 ARG A O 1
ATOM 624 N N . GLU A 1 85 ? -5.489 -13.907 2.015 1.00 74.00 85 GLU A N 1
ATOM 625 C CA . GLU A 1 85 ? -6.147 -14.046 0.708 1.00 74.00 85 GLU A CA 1
ATOM 626 C C . GLU A 1 85 ? -5.306 -13.441 -0.429 1.00 74.00 85 GLU A C 1
ATOM 628 O O . GLU A 1 85 ? -5.190 -14.011 -1.510 1.00 74.00 85 GLU A O 1
ATOM 633 N N . ALA A 1 86 ? -4.621 -12.329 -0.162 1.00 69.69 86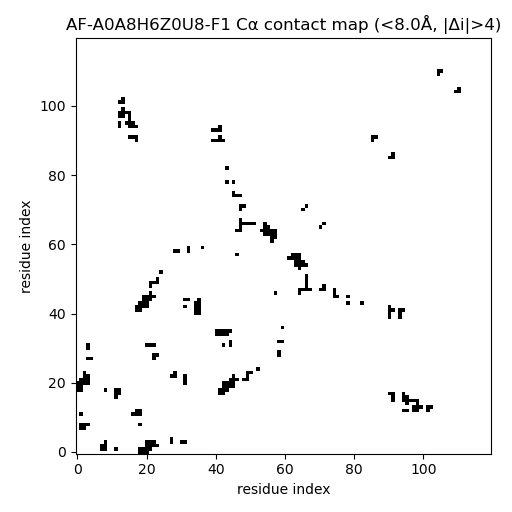 ALA A N 1
ATOM 634 C CA . ALA A 1 86 ? -3.723 -11.649 -1.091 1.00 69.69 86 ALA A CA 1
ATOM 635 C C . ALA A 1 86 ? -2.469 -12.462 -1.431 1.00 69.69 86 ALA A C 1
ATOM 637 O O . ALA A 1 86 ? -1.826 -12.183 -2.443 1.00 69.69 86 ALA A O 1
ATOM 638 N N . ARG A 1 87 ? -2.114 -13.463 -0.610 1.00 59.78 87 ARG A N 1
ATOM 639 C CA . ARG A 1 87 ? -0.952 -14.336 -0.830 1.00 59.78 87 ARG A CA 1
ATOM 640 C C . ARG A 1 87 ? -0.985 -15.018 -2.199 1.00 59.78 87 ARG A C 1
ATOM 642 O O . ARG A 1 87 ? 0.087 -15.200 -2.770 1.00 59.78 87 ARG A O 1
ATOM 649 N N . ASP A 1 88 ? -2.182 -15.301 -2.711 1.00 60.91 88 ASP A N 1
ATOM 650 C CA . ASP A 1 88 ? -2.426 -15.917 -4.021 1.00 60.91 88 ASP A CA 1
ATOM 651 C C . ASP A 1 88 ? -3.244 -14.991 -4.954 1.00 60.91 88 ASP A C 1
ATOM 653 O O . ASP A 1 88 ? -3.747 -15.421 -5.990 1.00 60.91 88 ASP A O 1
ATOM 657 N N . GLY A 1 89 ? -3.407 -13.716 -4.576 1.00 76.56 89 GLY A N 1
ATOM 658 C CA . GLY A 1 89 ? -4.361 -12.784 -5.181 1.00 76.56 89 GLY A CA 1
ATOM 659 C C . GLY A 1 89 ? -3.744 -11.646 -6.001 1.00 76.56 89 GLY A C 1
ATOM 660 O O . GLY A 1 89 ? -2.528 -11.500 -6.129 1.00 76.56 89 GLY A O 1
ATOM 661 N N . VAL A 1 90 ? -4.625 -10.783 -6.519 1.00 81.00 90 VAL A N 1
ATOM 662 C CA . VAL A 1 90 ? -4.309 -9.653 -7.419 1.00 81.00 90 VAL A CA 1
ATOM 663 C C . VAL A 1 90 ? -3.215 -8.733 -6.864 1.00 81.00 90 VAL A C 1
ATOM 665 O O . VAL A 1 90 ? -2.330 -8.316 -7.607 1.00 81.00 90 VAL A O 1
ATOM 668 N N . LEU A 1 91 ? -3.215 -8.474 -5.552 1.00 81.38 91 LEU A N 1
ATOM 669 C CA . LEU A 1 91 ? -2.213 -7.631 -4.889 1.00 81.38 91 LEU A CA 1
ATOM 670 C C . LEU A 1 91 ? -0.784 -8.165 -5.051 1.00 81.38 91 LEU A C 1
ATOM 672 O O . LEU A 1 91 ? 0.144 -7.393 -5.292 1.00 81.38 91 LEU A O 1
ATOM 676 N N . ARG A 1 92 ? -0.594 -9.487 -4.957 1.00 82.38 92 ARG A N 1
ATOM 677 C CA . ARG A 1 92 ? 0.717 -10.105 -5.164 1.00 82.38 92 ARG A CA 1
ATOM 678 C C . ARG A 1 92 ? 1.150 -9.992 -6.618 1.00 82.38 92 ARG A C 1
ATOM 680 O O . ARG A 1 92 ? 2.284 -9.605 -6.878 1.00 82.38 92 ARG A O 1
ATOM 687 N N . THR A 1 93 ? 0.249 -10.280 -7.554 1.00 87.12 93 THR A N 1
ATOM 688 C CA . THR A 1 93 ? 0.529 -10.131 -8.987 1.00 87.12 93 THR A CA 1
ATOM 689 C C . THR A 1 93 ? 0.908 -8.691 -9.334 1.00 87.12 93 THR A C 1
ATOM 691 O O . THR A 1 93 ? 1.851 -8.470 -10.091 1.00 87.12 93 THR A O 1
ATOM 694 N N . ASN A 1 94 ? 0.222 -7.703 -8.761 1.00 87.12 94 ASN A N 1
ATOM 695 C CA . ASN A 1 94 ? 0.546 -6.291 -8.953 1.00 87.12 94 ASN A CA 1
ATOM 696 C C . ASN A 1 94 ? 1.912 -5.940 -8.353 1.00 87.12 94 ASN A C 1
ATOM 698 O O . ASN A 1 94 ? 2.710 -5.272 -9.011 1.00 87.12 94 ASN A O 1
ATOM 702 N N . ALA A 1 95 ? 2.219 -6.431 -7.148 1.00 85.69 95 ALA A N 1
ATOM 703 C CA . ALA A 1 95 ? 3.522 -6.228 -6.520 1.00 85.69 95 ALA A CA 1
ATOM 704 C C . ALA A 1 95 ? 4.662 -6.867 -7.335 1.00 85.69 95 ALA A C 1
ATOM 706 O O . ALA A 1 95 ? 5.723 -6.265 -7.484 1.00 85.69 95 ALA A O 1
ATOM 707 N N . GLU A 1 96 ? 4.451 -8.053 -7.910 1.00 87.81 96 GLU A N 1
ATOM 708 C CA . GLU A 1 96 ? 5.422 -8.727 -8.781 1.00 87.81 96 GLU A CA 1
ATOM 709 C C . GLU A 1 96 ? 5.614 -7.990 -10.116 1.00 87.81 96 GLU A C 1
ATOM 711 O O . GLU A 1 96 ? 6.753 -7.815 -10.554 1.00 87.81 96 GLU A O 1
ATOM 716 N N . LYS A 1 97 ? 4.535 -7.483 -10.731 1.00 88.19 97 LYS A N 1
ATOM 717 C CA . LYS A 1 97 ? 4.617 -6.625 -11.928 1.00 88.19 97 LYS A CA 1
ATOM 718 C C . LYS A 1 97 ? 5.403 -5.348 -11.643 1.00 88.19 97 LYS A C 1
ATOM 720 O O . LYS A 1 97 ? 6.343 -5.041 -12.370 1.00 88.19 97 LYS A O 1
ATOM 725 N N . MET A 1 98 ? 5.072 -4.659 -10.550 1.00 86.44 98 MET A N 1
ATOM 726 C CA . MET A 1 98 ? 5.791 -3.468 -10.095 1.00 86.44 98 MET A CA 1
ATOM 727 C C . MET A 1 98 ? 7.275 -3.777 -9.858 1.00 86.44 98 MET A C 1
ATOM 729 O O . MET A 1 98 ? 8.142 -3.009 -10.266 1.00 86.44 98 MET A O 1
ATOM 733 N N . ALA A 1 99 ? 7.590 -4.929 -9.256 1.00 86.94 99 ALA A N 1
ATOM 734 C CA . ALA A 1 99 ? 8.967 -5.364 -9.055 1.00 86.94 99 ALA A CA 1
ATOM 735 C C . ALA A 1 99 ? 9.724 -5.551 -10.377 1.00 86.94 99 ALA A C 1
ATOM 737 O O . ALA A 1 99 ? 10.888 -5.159 -10.458 1.00 86.94 99 ALA A O 1
ATOM 738 N N . SER A 1 100 ? 9.086 -6.132 -11.401 1.00 87.12 100 SER A N 1
ATOM 739 C CA . SER A 1 100 ? 9.682 -6.271 -12.739 1.00 87.12 100 SER A CA 1
ATOM 740 C C . SER A 1 100 ? 9.981 -4.905 -13.344 1.00 87.12 100 SER A C 1
ATOM 742 O O . SER A 1 100 ? 11.133 -4.628 -13.670 1.00 87.12 100 SER A O 1
ATOM 744 N N . THR A 1 101 ? 8.985 -4.013 -13.377 1.00 85.31 101 THR A N 1
ATOM 745 C CA . THR A 1 101 ? 9.132 -2.651 -13.908 1.00 85.31 101 THR A CA 1
ATOM 746 C C . THR A 1 101 ? 10.246 -1.883 -13.199 1.00 85.31 101 THR A C 1
ATOM 748 O O . THR A 1 101 ? 11.071 -1.250 -13.851 1.00 85.31 101 THR A O 1
ATOM 751 N N . LEU A 1 102 ? 10.331 -1.974 -11.868 1.00 82.25 102 LEU A N 1
ATOM 752 C CA . LEU A 1 102 ? 11.382 -1.306 -11.098 1.00 82.25 102 LEU A CA 1
ATOM 753 C C . LEU A 1 102 ? 12.780 -1.860 -11.406 1.00 82.25 102 LEU A C 1
ATOM 755 O O . LEU A 1 102 ? 13.737 -1.091 -11.468 1.00 82.25 102 LEU A O 1
ATOM 759 N N . ARG A 1 103 ? 12.922 -3.177 -11.602 1.00 81.94 103 ARG A N 1
ATOM 760 C CA . ARG A 1 103 ? 14.213 -3.785 -11.970 1.00 81.94 103 ARG A CA 1
ATOM 761 C C . ARG A 1 103 ? 14.641 -3.391 -13.378 1.00 81.94 103 ARG A C 1
ATOM 763 O O . ARG A 1 103 ? 15.812 -3.087 -13.579 1.00 81.94 103 ARG A O 1
ATOM 770 N N . GLU A 1 104 ? 13.706 -3.378 -14.322 1.00 82.62 104 GLU A N 1
ATOM 771 C CA . GLU A 1 104 ? 13.945 -2.961 -15.707 1.00 82.62 104 GLU A CA 1
ATOM 772 C C . GLU A 1 104 ? 14.347 -1.483 -15.781 1.00 82.62 104 GLU A C 1
ATOM 774 O O . GLU A 1 104 ? 15.384 -1.158 -16.360 1.00 82.62 104 GLU A O 1
ATOM 779 N N . ALA A 1 105 ? 13.601 -0.600 -15.110 1.00 77.81 105 ALA A N 1
ATOM 780 C CA . ALA A 1 105 ? 13.909 0.828 -15.047 1.00 77.81 105 ALA A CA 1
ATOM 781 C C . ALA A 1 105 ? 15.286 1.098 -14.418 1.00 77.81 105 ALA A C 1
ATOM 783 O O . ALA A 1 105 ? 16.038 1.942 -14.902 1.00 77.81 105 ALA A O 1
ATOM 784 N N . HIS A 1 106 ? 15.649 0.353 -13.368 1.00 72.56 106 HIS A N 1
ATOM 785 C CA . HIS A 1 106 ? 16.961 0.470 -12.732 1.00 72.56 106 HIS A CA 1
ATOM 786 C C . HIS A 1 106 ? 18.107 0.006 -13.650 1.00 72.56 106 HIS A C 1
ATOM 788 O O . HIS A 1 106 ? 19.197 0.577 -13.617 1.00 72.56 106 HIS A O 1
ATOM 794 N N . ALA A 1 107 ? 17.878 -1.020 -14.474 1.00 72.50 107 ALA A N 1
ATOM 795 C CA . ALA A 1 107 ? 18.884 -1.571 -15.382 1.00 72.50 107 ALA A CA 1
ATOM 796 C C . ALA A 1 107 ? 19.086 -0.749 -16.669 1.00 72.50 107 ALA A C 1
ATOM 798 O O . ALA A 1 107 ? 20.153 -0.850 -17.269 1.00 72.50 107 ALA A O 1
ATOM 799 N N . GLY A 1 108 ? 18.091 0.038 -17.088 1.00 75.69 108 GLY A N 1
ATOM 800 C CA . GLY A 1 108 ? 18.148 0.855 -18.304 1.00 75.69 108 GLY A CA 1
ATOM 801 C C . GLY A 1 108 ? 17.997 2.343 -18.012 1.00 75.69 108 GLY A C 1
ATOM 802 O O . GLY A 1 108 ? 18.967 3.026 -17.696 1.00 75.69 108 GLY A O 1
ATOM 803 N N . GLU A 1 109 ? 16.760 2.830 -18.090 1.00 70.44 109 GLU A N 1
ATOM 804 C CA . GLU A 1 109 ? 16.407 4.255 -18.152 1.00 70.44 109 GLU A CA 1
ATOM 805 C C . GLU A 1 109 ? 16.982 5.104 -17.005 1.00 70.44 109 GLU A C 1
ATOM 807 O O . GLU A 1 109 ? 17.547 6.170 -17.245 1.00 70.44 109 GLU A O 1
ATOM 812 N N . ALA A 1 110 ? 16.913 4.622 -15.760 1.00 72.81 110 ALA A N 1
ATOM 813 C CA . ALA A 1 110 ? 17.461 5.354 -14.619 1.00 72.81 110 ALA A CA 1
ATOM 814 C C . ALA A 1 110 ? 18.996 5.426 -14.664 1.00 72.81 110 ALA A C 1
ATOM 816 O O . ALA A 1 110 ? 19.583 6.444 -14.296 1.00 72.81 110 ALA A O 1
ATOM 817 N N . SER A 1 111 ? 19.649 4.357 -15.124 1.00 68.75 111 SER A N 1
ATOM 818 C CA . SER A 1 111 ? 21.108 4.309 -15.249 1.00 68.75 111 SER A CA 1
ATOM 819 C C . SER A 1 111 ? 21.594 5.200 -16.395 1.00 68.75 111 SER A C 1
ATOM 821 O O . SER A 1 111 ? 22.561 5.943 -16.222 1.00 68.75 111 SER A O 1
ATOM 823 N N . ASP A 1 112 ? 20.890 5.194 -17.527 1.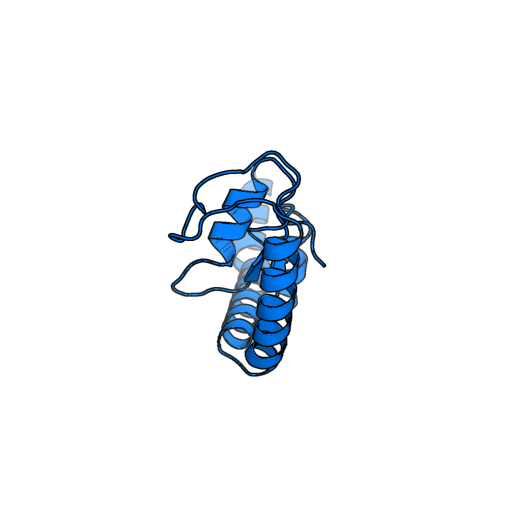00 75.19 112 ASP A N 1
ATOM 824 C CA . ASP A 1 112 ? 21.179 6.061 -18.673 1.00 75.19 112 ASP A CA 1
ATOM 825 C C . ASP A 1 112 ? 21.018 7.545 -18.318 1.00 75.19 112 ASP A C 1
ATOM 827 O O . ASP A 1 112 ? 21.860 8.371 -18.681 1.00 75.19 112 ASP A O 1
ATOM 831 N N . GLU A 1 113 ? 19.990 7.886 -17.539 1.00 76.50 113 GLU A N 1
ATOM 832 C CA . GLU A 1 113 ? 19.754 9.252 -17.072 1.00 76.50 113 GLU A CA 1
ATOM 833 C C 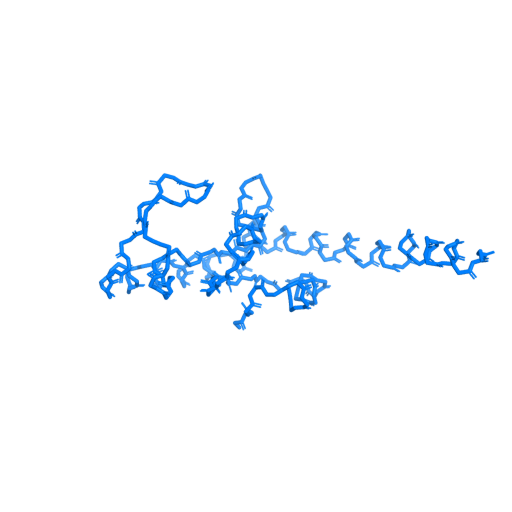. GLU A 1 113 ? 20.818 9.717 -16.066 1.00 76.50 113 GLU A C 1
ATOM 835 O O . GLU A 1 113 ? 21.306 10.846 -16.159 1.00 76.50 113 GLU A O 1
ATOM 840 N N . ILE A 1 114 ? 21.260 8.845 -15.151 1.00 74.25 114 ILE A N 1
ATOM 841 C CA . ILE A 1 114 ? 22.385 9.143 -14.249 1.00 74.25 114 ILE A CA 1
ATOM 842 C C . ILE A 1 114 ? 23.663 9.396 -15.054 1.00 74.25 114 ILE A C 1
ATOM 844 O O . ILE A 1 114 ? 24.378 10.361 -14.786 1.00 74.25 114 ILE A O 1
ATOM 848 N N . VAL A 1 115 ? 23.945 8.570 -16.066 1.00 72.62 115 VAL A N 1
ATOM 849 C CA . VAL A 1 115 ? 25.101 8.763 -16.953 1.00 72.62 115 VAL A CA 1
ATOM 850 C C . VAL A 1 115 ? 24.981 10.069 -17.740 1.00 72.62 115 VAL A C 1
ATOM 852 O O . VAL A 1 115 ? 25.982 10.764 -17.906 1.00 72.62 115 VAL A O 1
ATOM 855 N N . ARG A 1 116 ? 23.782 10.437 -18.208 1.00 82.31 116 ARG A N 1
ATOM 856 C CA . ARG A 1 116 ? 23.531 11.719 -18.882 1.00 82.31 116 ARG A CA 1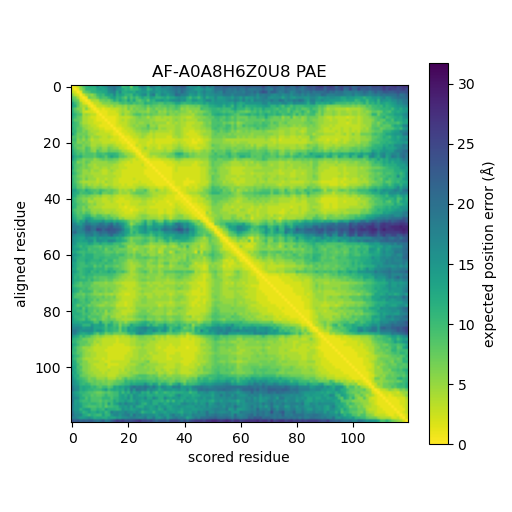
ATOM 857 C C . ARG A 1 116 ? 23.797 12.903 -17.953 1.00 82.31 116 ARG A C 1
ATOM 859 O O . ARG A 1 116 ? 24.479 13.841 -18.356 1.00 82.31 116 ARG A O 1
ATOM 866 N N . LEU A 1 117 ? 23.283 12.857 -16.725 1.00 78.81 117 LEU A N 1
ATOM 867 C CA . LEU A 1 117 ? 23.471 13.908 -15.722 1.00 78.81 117 LEU 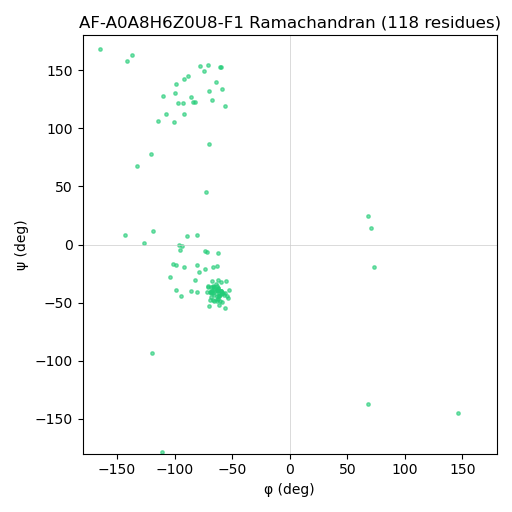A CA 1
ATOM 868 C C . LEU A 1 117 ? 24.934 14.032 -15.278 1.00 78.81 117 LEU A C 1
ATOM 870 O O . LEU A 1 117 ? 25.414 15.144 -15.102 1.00 78.81 117 LEU A O 1
ATOM 874 N N . ALA A 1 118 ? 25.660 12.918 -15.163 1.00 69.94 118 ALA A N 1
ATOM 875 C CA . ALA A 1 118 ? 27.075 12.896 -14.783 1.00 69.94 118 ALA A CA 1
ATOM 876 C C . ALA A 1 118 ? 28.039 13.375 -15.889 1.00 69.94 118 ALA A C 1
ATOM 878 O O . ALA A 1 118 ? 29.245 13.442 -15.661 1.00 69.94 118 ALA A O 1
ATOM 879 N N . ARG A 1 119 ? 27.533 13.650 -17.099 1.00 71.38 119 ARG A N 1
ATOM 880 C CA . ARG A 1 119 ? 28.307 14.178 -18.238 1.00 71.38 119 ARG A CA 1
ATOM 881 C C . ARG A 1 119 ? 28.228 15.705 -18.382 1.00 71.38 119 ARG A C 1
ATOM 883 O O . ARG A 1 119 ? 28.837 16.228 -19.315 1.00 71.38 119 ARG A O 1
ATOM 890 N N . PHE A 1 120 ? 27.487 16.387 -17.509 1.00 50.56 120 PHE A N 1
ATOM 891 C CA . PHE A 1 120 ? 27.576 17.839 -17.317 1.00 50.56 120 PHE A CA 1
ATOM 892 C C . PHE A 1 120 ? 28.673 18.178 -16.306 1.00 50.56 120 PHE A C 1
ATOM 894 O O . PHE A 1 120 ? 29.299 19.246 -16.487 1.00 50.56 120 PHE A O 1
#

Solvent-accessible surface area (backbone atoms only — not comparable to full-atom values): 6570 Å² total; per-residue (Å²): 132,49,62,50,43,91,70,52,45,58,62,35,34,52,69,33,45,73,40,53,28,50,36,70,62,83,67,18,57,59,51,34,44,68,35,38,36,82,95,70,29,33,32,46,64,48,63,32,68,30,67,83,78,66,70,43,71,47,94,83,50,94,51,74,26,77,55,42,74,66,55,27,53,52,48,53,53,51,48,56,50,50,53,61,57,28,70,85,28,69,40,36,55,39,13,40,51,50,12,50,53,49,50,51,39,55,71,40,63,55,46,54,49,50,54,56,62,72,71,112

Mean predicted aligned error: 8.41 Å

Nearest PDB structures (foldseek):
  5z2k-assembly1_A  TM=3.464E-01  e=1.723E+00  Candidatus Liberibacter asiaticus str. psy62
  3hjt-assembly2_B  TM=3.537E-01  e=2.837E+00  Streptococcus agalactiae
  4cl2-assembly1_A  TM=3.425E-01  e=9.866E+00  Candidatus Liberibacter asiaticus str. psy62

Sequence (120 aa):
MAISSLTSTPTSLSKGILLIIWPAAGEQALNAAFFSAEPNPVAIELFQVHTGQQIGLSLHTDAKITGTLEDASKEFKATFAAVREARDGVLRTNAEKMASTLREAHAGEASDEIVRLARF

Secondary structure (DSSP, 8-state):
-EE--TTHHHHHHTTTPPEEEE--STTHHHHHHHHHSTTS--EEE-STT--SS--EE-SSSS-EE---HHHHHHHHHHHHHHHHHHTTSHHHHHHHHHHHHHHHHHHTHHHHHHHHHTT-

=== Feature glossary ===
Legend for the data blocks above and below:

— What the protein is —

Sequence gives the chain of amino acids in standard one-letter code (A=alanine, C=cysteine, …, Y=tyrosine), read N→C. It is the only feature that is directly encoded by the gene; all structural features are derived from the folded form of this sequence.

The annotation block draws on four external resources. InterPro: which protein families and domains the sequence belongs to. GO: standardized terms for what the protein does, what process it participates in, and where in the cell it acts. CATH: which structural fold it has in the CATH hierarchy. Organism: the species of origin.

— Where its atoms are —

Atomic coordinates in PDBx/mmCIF format — the same representation the Protein Data Bank distributes. Each line of the _atom_site loop places one backbone atom in Cartesian space (units: ångströms, origin: arbitrary).

Six rendered views show the 3D structure from the faces of a cube — i.e. along ±x, ±y, ±z. Rendering representation is drawn randomly per protein from cartoon (secondary-structure ribbons), sticks (backbone bonds), or molecular surface; coloring is either N→C rainbow (blue at the N-terminus through red at the C-terminus) or one color per chain.

— Local backbone conformation —

DSSP 8-state secondary structure assigns each residue one of H (α-helix), G (3₁₀-helix), I (π-helix), E (extended β-strand), B (isolated β-bridge), T (hydrogen-bonded turn), S (bend), or '-' (coil). The assignment is computed from backbone hydrogen-bond geometry via the Kabsch–Sander algorithm.

P-SEA three-state annotation labels each residue as helix, strand, or coil based purely on the geometry of the Cα trace. It serves as a fallback when the full backbone (and thus DSSP) is unavailable.

φ (phi) and ψ (psi) are the two rotatable backbone dihedrals per residue: φ is the C(i-1)–N–Cα–C torsion, ψ is the N–Cα–C–N(i+1) torsion, both in degrees on (−180°, 180°]. α-helical residues cluster near (−60°, −45°); β-strand residues near (−120°, +130°). A Ramachandran plot is simply a scatter of (φ, ψ) for every residue.

— Global shape and packing —

Radius of gyration (Rg) is the root-mean-square distance of Cα atoms from their centroid — a single number for overall size and compactness. A globular domain of N residues has Rg ≈ 2.2·N^0.38 Å; an extended or disordered chain has a much larger Rg. The Cα contact count is the number of residue pairs whose Cα atoms are within 8 Å and are more than four positions apart in sequence — a standard proxy for tertiary packing density. The bounding box is the smallest axis-aligned box enclosing all Cα atoms.

Accessible surface area quantifies burial. A residue with SASA near zero is packed into the hydrophobic core; one with SASA >100 Å² sits on the surface. Computed here via the Shrake–Rupley numerical algorithm with a 1.4 Å probe.

The contact map is a binary N×N matrix image: pixel (i, j) is dark where Cα_i and Cα_j are within 8 Å and |i−j|>4. Because the |i−j|>4 filter removes local helical contacts, off-diagonal stripes parallel to the main diagonal indicate parallel β-sheets; stripes perpendicular to it indicate antiparallel β-sheets. The Ramachandran plot scatters every residue's (φ, ψ) pair against the sterically allowed regions. The PAE heatmap renders the predicted-aligned-error matrix.

— Structural neighborhood —

A 3Di character summarizes, for each residue, the relative orientation of the Cα frame of its nearest spatial neighbor. Because it encodes fold topology rather than chemistry, 3Di alignmen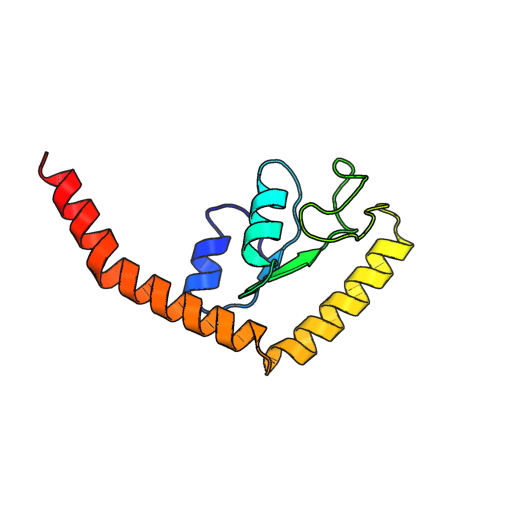ts detect remote structural similarity that sequence alignment misses.

Structural nearest neighbors (via Foldseek easy-search vs the PDB). Reported per hit: target PDB id, E-value, and alignment TM-score. A TM-score above ~0.5 is the conventional threshold for 'same fold'.

— Confidence and disorder —

For AlphaFold models, the B-factor field carries pLDDT — the model's own estimate of local accuracy on a 0–100 scale. Regions with pLDDT<50 should be treated as essentially unmodeled; they often correspond to intrinsically disordered segments.

B-factor (Debye–Waller factor) reflects atomic displacement in the crystal lattice. It is an experimental observable (units Å²), not a prediction; low values mean the atom is pinned down, high values mean it moves or is heterogeneous across the crystal.

Predicted Aligned Error (PAE) is an AlphaFold confidence matrix: entry (i, j) is the expected error in the position of residue j, in ångströms, when the prediction is superimposed on the true structure at residue i. Low PAE within a block of residues means that block is internally rigid and well-predicted; high PAE between two blocks means their relative placement is uncertain even if each block individually is confident.